Protein AF-A0AAV1YKN7-F1 (afdb_monomer_lite)

Sequence (79 aa):
MAITNIRLNFFIGFLCIALILASAPGSMGAPSRGKWHLCMGMNGCPDNNACIKYCKDQRFPDGGFCNPDQRGKCCCEYD

Foldseek 3Di:
DCVVVVVVVVVVVVVVVVVVVVPPPPPPDPPPPDFDKDFDPDVADPAQVVQQVVLVVVVQVRGWGQDVVVVRTTIGTDD

Structure (mmCIF, N/CA/C/O backbone):
data_AF-A0AAV1YKN7-F1
#
_entry.id   AF-A0AAV1YKN7-F1
#
loop_
_atom_site.group_PDB
_atom_site.id
_atom_site.type_symbol
_atom_site.label_atom_id
_atom_site.label_alt_id
_atom_site.label_comp_id
_atom_site.label_asym_id
_atom_site.label_entity_id
_atom_site.label_seq_id
_atom_site.pdbx_PDB_ins_code
_atom_site.Cartn_x
_atom_site.Cartn_y
_atom_site.Cartn_z
_atom_site.occupancy
_atom_site.B_iso_or_equiv
_atom_site.auth_seq_id
_atom_site.auth_comp_id
_atom_site.auth_asym_id
_atom_site.auth_atom_id
_atom_site.pdbx_PDB_model_num
ATOM 1 N N . MET A 1 1 ? -18.192 1.557 61.924 1.00 49.38 1 MET A N 1
ATOM 2 C CA . MET A 1 1 ? -17.306 2.126 60.881 1.00 49.38 1 MET A CA 1
ATOM 3 C C . MET A 1 1 ? -17.640 1.521 59.508 1.00 49.38 1 MET A C 1
ATOM 5 O O . MET A 1 1 ? -16.820 0.834 58.923 1.00 49.38 1 MET A O 1
ATOM 9 N N . ALA A 1 2 ? -18.865 1.724 59.003 1.00 47.41 2 ALA A N 1
ATOM 10 C CA . ALA A 1 2 ? -19.332 1.128 57.735 1.00 47.41 2 ALA A CA 1
ATOM 11 C C . ALA A 1 2 ? -19.485 2.159 56.596 1.00 47.41 2 ALA A C 1
ATOM 13 O O . ALA A 1 2 ? -19.500 1.807 55.423 1.00 47.41 2 ALA A O 1
ATOM 14 N N . ILE A 1 3 ? -19.542 3.449 56.941 1.00 52.81 3 ILE A N 1
ATOM 15 C CA . ILE A 1 3 ? -19.786 4.560 56.007 1.00 52.81 3 ILE A CA 1
ATOM 16 C C . ILE A 1 3 ? -18.538 4.857 55.151 1.00 52.81 3 ILE A C 1
ATOM 18 O O . ILE A 1 3 ? -18.650 5.281 54.004 1.00 52.81 3 ILE A O 1
ATOM 22 N N . THR A 1 4 ? -17.343 4.575 55.675 1.00 53.12 4 THR A N 1
ATOM 23 C CA . THR A 1 4 ? -16.061 4.711 54.964 1.00 53.12 4 THR A CA 1
ATOM 24 C C . THR A 1 4 ? -15.881 3.678 53.849 1.00 53.12 4 THR A C 1
ATOM 26 O O . THR A 1 4 ? -15.288 4.000 52.825 1.00 53.12 4 THR A O 1
ATOM 29 N N . ASN A 1 5 ? -16.443 2.472 53.999 1.00 53.31 5 ASN A N 1
ATOM 30 C CA . ASN A 1 5 ? -16.317 1.390 53.012 1.00 53.31 5 ASN A CA 1
ATOM 31 C C . ASN A 1 5 ? -17.129 1.651 51.732 1.00 53.31 5 ASN A C 1
ATOM 33 O O . ASN A 1 5 ? -16.664 1.381 50.629 1.00 53.31 5 ASN A O 1
ATOM 37 N N . ILE A 1 6 ? -18.319 2.247 51.862 1.00 56.00 6 ILE A N 1
ATOM 38 C CA . ILE A 1 6 ? -19.180 2.575 50.713 1.00 56.00 6 ILE A CA 1
ATOM 39 C C . ILE A 1 6 ? -18.531 3.659 49.843 1.00 56.00 6 ILE A C 1
ATOM 41 O O . ILE A 1 6 ? -18.592 3.596 48.616 1.00 56.00 6 ILE A O 1
ATOM 45 N N . ARG A 1 7 ? -17.855 4.634 50.470 1.00 57.34 7 ARG A N 1
ATOM 46 C CA . ARG A 1 7 ? -17.148 5.691 49.737 1.00 57.34 7 ARG A CA 1
ATOM 47 C C . ARG A 1 7 ? -15.946 5.150 48.969 1.00 57.34 7 ARG A C 1
ATOM 49 O O . ARG A 1 7 ? -15.757 5.545 47.826 1.00 57.34 7 ARG A O 1
ATOM 56 N N . LEU A 1 8 ? -15.184 4.219 49.549 1.00 58.91 8 LEU A N 1
ATOM 57 C CA . LEU A 1 8 ? -14.011 3.628 48.897 1.00 58.91 8 LEU A CA 1
ATOM 58 C C . LEU A 1 8 ? -14.381 2.870 47.610 1.00 58.91 8 LEU A C 1
ATOM 60 O O . LEU A 1 8 ? -13.744 3.055 46.576 1.00 58.91 8 LEU A O 1
ATOM 64 N N . ASN A 1 9 ? -15.462 2.086 47.654 1.00 59.78 9 ASN A N 1
ATOM 65 C CA . ASN A 1 9 ? -15.946 1.331 46.494 1.00 59.78 9 ASN A CA 1
ATOM 66 C C . ASN A 1 9 ? -16.427 2.248 45.361 1.00 59.78 9 ASN A C 1
ATOM 68 O O . ASN A 1 9 ? -16.225 1.938 44.187 1.00 59.78 9 ASN A O 1
ATOM 72 N N . PHE A 1 10 ? -17.014 3.400 45.700 1.00 61.88 10 PHE A N 1
ATOM 73 C CA . PHE A 1 10 ? -17.422 4.397 44.712 1.00 61.88 10 PHE A CA 1
ATOM 74 C C . PHE A 1 10 ? -16.213 5.028 44.000 1.00 61.88 10 PHE A C 1
ATOM 76 O O . PHE A 1 10 ? -16.226 5.185 42.780 1.00 61.88 10 PHE A O 1
ATOM 83 N N . PHE A 1 11 ? -15.138 5.326 44.740 1.00 62.91 11 PHE A N 1
ATOM 84 C CA . PHE A 1 11 ? -13.901 5.861 44.159 1.00 62.91 11 PHE A CA 1
ATOM 85 C C . PHE A 1 11 ? -13.192 4.856 43.245 1.00 62.91 11 PHE A C 1
ATOM 87 O O . PHE A 1 11 ? -12.726 5.240 42.173 1.00 62.91 11 PHE A O 1
ATOM 94 N N . ILE A 1 12 ? -13.153 3.575 43.626 1.00 67.75 12 ILE A N 1
ATOM 95 C CA . ILE A 1 12 ? -12.561 2.518 42.791 1.00 67.75 12 ILE A CA 1
ATOM 96 C C . ILE A 1 12 ? -13.355 2.349 41.488 1.00 67.75 12 ILE A C 1
ATOM 98 O O . ILE A 1 12 ? -12.758 2.288 40.415 1.00 67.75 12 ILE A O 1
ATOM 102 N N . GLY A 1 13 ? -14.691 2.358 41.555 1.00 67.69 13 GLY A N 1
ATOM 103 C CA . GLY A 1 13 ? -15.539 2.267 40.363 1.00 67.69 13 GLY A CA 1
ATOM 104 C C . GLY A 1 13 ? -15.314 3.416 39.374 1.00 67.69 13 GLY A C 1
ATOM 105 O O . GLY A 1 13 ? -15.205 3.186 38.169 1.00 67.69 13 GLY A O 1
ATOM 106 N N . PHE A 1 14 ? -15.173 4.647 39.873 1.00 69.00 14 PHE A N 1
ATOM 107 C CA . PHE A 1 14 ? -14.922 5.820 39.029 1.00 69.00 14 PHE A CA 1
ATOM 108 C C . PHE A 1 14 ? -13.540 5.774 38.355 1.00 69.00 14 PHE A C 1
ATOM 110 O O . PHE A 1 14 ? -13.405 6.123 37.181 1.00 69.00 14 PHE A O 1
ATOM 117 N N . LEU A 1 15 ? -12.524 5.281 39.073 1.00 71.06 15 LEU A N 1
ATOM 118 C CA . LEU A 1 15 ? -11.174 5.063 38.545 1.00 71.06 15 LEU A CA 1
ATOM 119 C C . LEU A 1 15 ? -11.160 4.044 37.398 1.00 71.06 15 LEU A C 1
ATOM 121 O O . LEU A 1 15 ? -10.500 4.278 36.387 1.00 71.06 15 LEU A O 1
ATOM 125 N N . CYS A 1 16 ? -11.922 2.952 37.511 1.00 71.25 16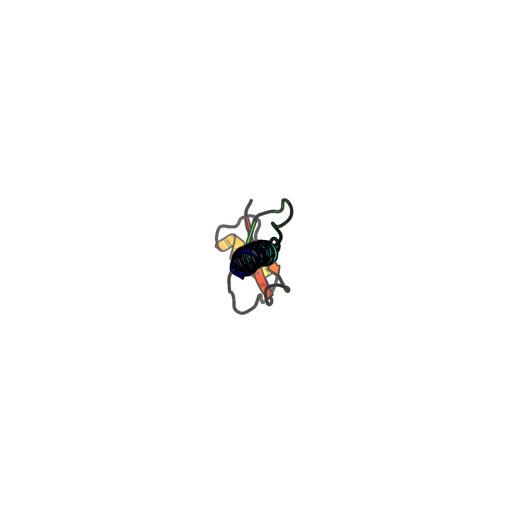 CYS A N 1
ATOM 126 C CA . CYS A 1 16 ? -12.027 1.951 36.447 1.00 71.25 16 CYS A CA 1
ATOM 127 C C . CYS A 1 16 ? -12.647 2.522 35.163 1.00 71.25 16 CYS A C 1
ATOM 129 O O . CYS A 1 16 ? -12.150 2.249 34.073 1.00 71.25 16 CYS A O 1
ATOM 131 N N . ILE A 1 17 ? -13.695 3.345 35.276 1.00 72.25 17 ILE A N 1
ATOM 132 C CA . ILE A 1 17 ? -14.355 3.960 34.111 1.00 72.25 17 ILE A 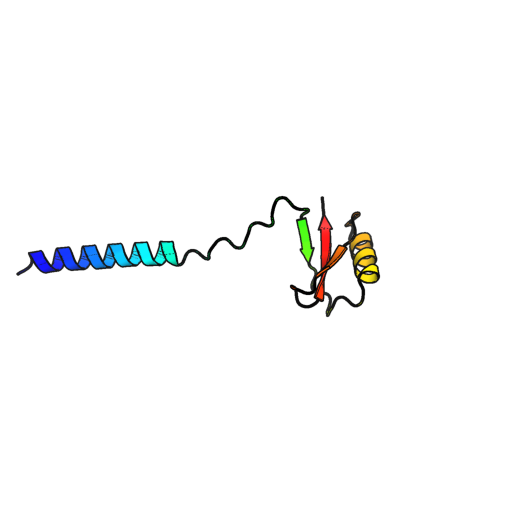CA 1
ATOM 133 C C . ILE A 1 17 ? -13.411 4.955 33.420 1.00 72.25 17 ILE A C 1
ATOM 135 O O . ILE A 1 17 ? -13.289 4.938 32.194 1.00 72.25 17 ILE A O 1
ATOM 139 N N . ALA A 1 18 ? -12.687 5.769 34.195 1.00 66.81 18 ALA A N 1
ATOM 140 C CA . ALA A 1 18 ? -11.684 6.691 33.661 1.00 66.81 18 ALA A CA 1
ATOM 141 C C . ALA A 1 18 ? -10.544 5.955 32.932 1.00 66.81 18 ALA A C 1
ATOM 143 O O . ALA A 1 18 ? -10.099 6.405 31.876 1.00 66.81 18 ALA A O 1
ATOM 144 N N . LEU A 1 19 ? -10.111 4.798 33.448 1.00 65.31 19 LEU A N 1
ATOM 145 C CA . LEU A 1 19 ? -9.080 3.977 32.813 1.00 65.31 19 LEU A CA 1
ATOM 146 C C . LEU A 1 19 ? -9.545 3.404 31.464 1.00 65.31 19 LEU A C 1
ATOM 148 O O . LEU A 1 19 ? -8.764 3.367 30.517 1.00 65.31 19 LEU A O 1
ATOM 152 N N . ILE A 1 20 ? -10.813 2.993 31.350 1.00 64.75 20 ILE A N 1
ATOM 153 C CA . ILE A 1 20 ? -11.390 2.493 30.088 1.00 64.75 20 ILE A CA 1
ATOM 154 C C . ILE A 1 20 ? -11.502 3.621 29.049 1.00 64.75 20 ILE A C 1
ATOM 156 O O . ILE A 1 20 ? -11.147 3.428 27.890 1.00 64.75 20 ILE A O 1
ATOM 160 N N . LEU A 1 21 ? -11.924 4.821 29.458 1.00 60.53 21 LEU A N 1
ATOM 161 C CA . LEU A 1 21 ? -11.994 5.989 28.566 1.00 60.53 21 LEU A CA 1
ATOM 162 C C . LEU A 1 21 ? -10.608 6.448 28.087 1.00 60.53 21 LEU A C 1
ATOM 164 O O . LEU A 1 21 ? -10.461 6.837 26.932 1.00 60.53 21 LEU A O 1
ATOM 168 N N . ALA A 1 22 ? -9.590 6.374 28.949 1.00 59.38 22 ALA A N 1
ATOM 169 C CA . ALA A 1 22 ? -8.210 6.716 28.599 1.00 59.38 22 ALA A CA 1
ATOM 170 C C . ALA A 1 22 ? -7.492 5.624 27.785 1.00 59.38 22 ALA A C 1
ATOM 172 O O . ALA A 1 22 ? -6.533 5.921 27.079 1.00 59.38 22 ALA A O 1
ATOM 173 N N . SER A 1 23 ? -7.938 4.367 27.880 1.00 58.94 23 SER A N 1
ATOM 174 C CA . SER A 1 23 ? -7.391 3.241 27.110 1.00 58.94 23 SER A CA 1
ATOM 175 C C . SER A 1 23 ? -8.121 2.993 25.793 1.00 58.94 23 SER A C 1
ATOM 177 O O . SER A 1 23 ? -7.745 2.069 25.069 1.00 58.94 23 SER A O 1
ATOM 179 N N . ALA A 1 24 ? -9.110 3.826 25.440 1.00 53.12 24 ALA A N 1
ATOM 180 C CA . ALA A 1 24 ? -9.580 3.901 24.068 1.00 53.12 24 ALA A CA 1
ATOM 181 C C . ALA A 1 24 ? -8.343 4.142 23.185 1.00 53.12 24 ALA A C 1
ATOM 183 O O . ALA A 1 24 ? -7.678 5.166 23.370 1.00 53.12 24 ALA A O 1
ATOM 184 N N . PRO A 1 25 ? -7.981 3.205 22.284 1.00 52.25 25 PRO A N 1
ATOM 185 C CA . PRO A 1 25 ? -6.848 3.389 21.399 1.00 52.25 25 PRO A CA 1
ATOM 186 C C . PRO A 1 25 ? -7.094 4.702 20.677 1.00 52.25 25 PRO A C 1
ATOM 188 O O . PRO A 1 25 ? -8.093 4.833 19.964 1.00 52.25 25 PRO A O 1
ATOM 191 N N . GLY A 1 26 ? -6.246 5.693 20.964 1.00 48.62 26 GLY A N 1
ATOM 192 C CA . GLY A 1 26 ? -6.335 7.007 20.359 1.00 48.62 26 GLY A CA 1
ATOM 193 C C . GLY A 1 26 ? -6.512 6.801 18.871 1.00 48.62 26 GLY A C 1
ATOM 194 O O . GLY A 1 26 ? -5.695 6.107 18.271 1.00 48.62 26 GLY A O 1
ATOM 195 N N . SER A 1 27 ? -7.642 7.308 18.366 1.00 50.28 27 SER A N 1
ATOM 196 C CA . SER A 1 27 ? -7.995 7.468 16.960 1.00 50.28 27 SER A CA 1
ATOM 197 C C . SER A 1 27 ? -6.853 7.013 16.058 1.00 50.28 27 SER A C 1
ATOM 199 O O . SER A 1 27 ? -5.915 7.777 15.819 1.00 50.28 27 SER A O 1
ATOM 201 N N . MET A 1 28 ? -6.878 5.741 15.633 1.00 46.59 28 MET A N 1
ATOM 202 C CA . MET A 1 28 ? -6.074 5.321 14.492 1.00 46.59 28 MET A CA 1
ATOM 203 C C . MET A 1 28 ? -6.499 6.268 13.387 1.00 46.59 28 MET A C 1
ATOM 205 O O . MET A 1 28 ? -7.646 6.192 12.949 1.00 46.59 28 MET A O 1
ATOM 209 N N . GLY A 1 29 ? -5.632 7.244 13.098 1.00 46.44 29 GLY A N 1
ATOM 210 C CA . GLY A 1 29 ? -5.974 8.428 12.333 1.00 46.44 29 GLY A CA 1
ATOM 211 C C . GLY A 1 29 ? -6.797 8.019 11.131 1.00 46.44 29 GLY A C 1
ATOM 212 O O . GLY A 1 29 ? -6.306 7.289 10.274 1.00 46.44 29 GLY A O 1
ATOM 213 N N . ALA A 1 30 ? -8.062 8.439 11.106 1.00 49.25 30 ALA A N 1
ATOM 214 C CA . ALA A 1 30 ? -8.845 8.368 9.891 1.00 49.25 30 ALA A CA 1
ATOM 215 C C . ALA A 1 30 ? -8.002 9.086 8.828 1.00 49.25 30 ALA A C 1
ATOM 217 O O . ALA A 1 30 ? -7.692 10.266 9.036 1.00 49.25 30 ALA A O 1
ATOM 218 N N . PRO A 1 31 ? -7.540 8.405 7.763 1.00 50.25 31 PRO A N 1
ATOM 219 C CA . PRO A 1 31 ? -6.753 9.080 6.752 1.00 50.25 31 PRO A CA 1
ATOM 220 C C . PRO A 1 31 ? -7.589 10.248 6.222 1.00 50.25 31 PRO A C 1
ATOM 222 O O . PRO A 1 31 ? -8.747 10.086 5.834 1.00 50.25 31 PRO A O 1
ATOM 225 N N . SER A 1 32 ? -7.014 11.449 6.313 1.00 47.91 32 SER A N 1
ATOM 226 C CA . SER A 1 32 ? -7.584 12.708 5.838 1.00 47.91 32 SER A CA 1
ATOM 227 C C . SER A 1 32 ? -8.167 12.536 4.443 1.00 47.91 32 SER A C 1
ATOM 229 O O . SER A 1 32 ? -7.382 12.460 3.511 1.00 47.91 32 SER A O 1
ATOM 231 N N . ARG A 1 33 ? -9.504 12.513 4.300 1.00 55.19 33 ARG A N 1
ATOM 232 C CA . ARG A 1 33 ? -10.260 12.773 3.049 1.00 55.19 33 ARG A CA 1
ATOM 233 C C . ARG A 1 33 ? -9.526 12.389 1.744 1.00 55.19 33 ARG A C 1
ATOM 235 O O . ARG A 1 33 ? -9.445 13.199 0.824 1.00 55.19 33 ARG A O 1
ATOM 242 N N . GLY A 1 34 ? -8.942 11.201 1.682 1.00 53.50 34 GLY A N 1
ATOM 243 C CA . GLY A 1 34 ? -7.939 10.857 0.681 1.00 53.50 34 GLY A CA 1
ATOM 244 C C . GLY A 1 34 ? -8.253 9.484 0.145 1.00 53.50 34 GLY A C 1
ATOM 245 O O . GLY A 1 34 ? -8.645 8.620 0.929 1.00 53.50 34 GLY A O 1
ATOM 246 N N . LYS A 1 35 ? -8.136 9.335 -1.177 1.00 64.19 35 LYS A N 1
ATOM 247 C CA . LYS A 1 35 ? -8.395 8.106 -1.926 1.00 64.19 35 LYS A CA 1
ATOM 248 C C . LYS A 1 35 ? -8.050 6.880 -1.101 1.00 64.19 35 LYS A C 1
ATOM 250 O O . LYS A 1 35 ? -6.966 6.775 -0.505 1.00 64.19 35 LYS A O 1
ATOM 255 N N . TRP A 1 36 ? -9.008 5.978 -1.020 1.00 71.62 36 TRP A N 1
ATOM 256 C CA . TRP A 1 36 ? -8.764 4.770 -0.286 1.00 71.62 36 TRP A CA 1
ATOM 257 C C . TRP A 1 36 ? -7.684 3.966 -1.002 1.00 71.62 36 TRP A C 1
ATOM 259 O O . TRP A 1 36 ? -7.591 3.956 -2.225 1.00 71.62 36 TRP A O 1
ATOM 269 N N . HIS A 1 37 ? -6.847 3.287 -0.234 1.00 80.75 37 HIS A N 1
ATOM 270 C CA . HIS A 1 37 ? -5.769 2.499 -0.799 1.00 80.75 37 HIS A CA 1
ATOM 271 C C . HIS A 1 37 ? -5.710 1.127 -0.144 1.00 80.75 37 HIS A C 1
ATOM 273 O O . HIS A 1 37 ? -5.803 0.990 1.078 1.00 80.75 37 HIS A O 1
ATOM 279 N N . LEU A 1 38 ? -5.551 0.098 -0.971 1.00 83.75 38 LEU A N 1
ATOM 280 C CA . LEU A 1 38 ? -5.379 -1.280 -0.547 1.00 83.75 38 LEU A CA 1
ATOM 281 C C . LEU A 1 38 ? -3.905 -1.664 -0.653 1.00 83.75 38 LEU A C 1
ATOM 283 O O . LEU A 1 38 ? -3.375 -1.861 -1.745 1.00 83.75 38 LEU A O 1
ATOM 287 N N . CYS A 1 39 ? -3.244 -1.808 0.492 1.00 83.69 39 CYS A N 1
ATOM 288 C CA . CYS A 1 39 ? -1.855 -2.245 0.546 1.00 83.69 39 CYS A CA 1
ATOM 289 C C . CYS A 1 39 ? -1.755 -3.769 0.605 1.00 83.69 39 CYS A C 1
ATOM 291 O O . CYS A 1 39 ? -2.002 -4.389 1.643 1.00 83.69 39 CYS A O 1
ATOM 293 N N . MET A 1 40 ? -1.379 -4.376 -0.520 1.00 76.50 40 MET A N 1
ATOM 294 C CA . MET A 1 40 ? -1.219 -5.822 -0.639 1.00 76.50 40 MET A CA 1
ATOM 295 C C . MET A 1 40 ? 0.184 -6.254 -0.202 1.00 76.50 40 MET A C 1
ATOM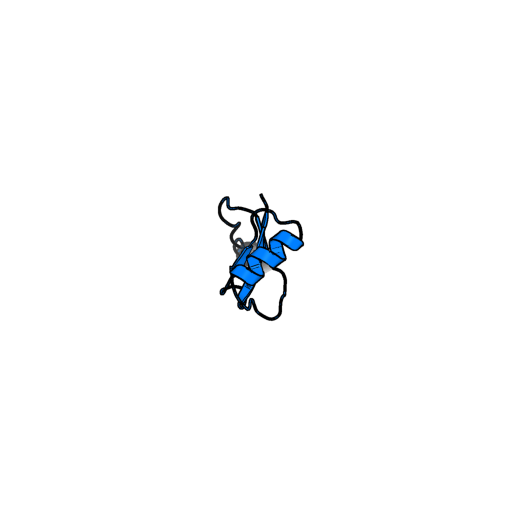 297 O O . MET A 1 40 ? 1.188 -5.584 -0.451 1.00 76.50 40 MET A O 1
ATOM 301 N N . GLY A 1 41 ? 0.249 -7.394 0.488 1.00 63.25 41 GLY A N 1
ATOM 302 C CA . GLY A 1 41 ? 1.481 -7.983 1.011 1.00 63.25 41 GLY A CA 1
ATOM 303 C C . GLY A 1 41 ? 2.335 -8.650 -0.065 1.00 63.25 41 GLY A C 1
ATOM 304 O O . GLY A 1 41 ? 2.640 -9.831 0.060 1.00 63.25 41 GLY A O 1
ATOM 305 N N . MET A 1 42 ? 2.723 -7.921 -1.114 1.00 63.19 42 MET A N 1
ATOM 306 C CA . MET A 1 42 ? 3.880 -8.331 -1.914 1.00 63.19 42 MET A CA 1
ATOM 307 C C . MET A 1 42 ? 5.127 -8.245 -1.024 1.00 63.19 42 MET A C 1
ATOM 309 O O . MET A 1 42 ? 5.248 -7.316 -0.224 1.00 63.19 42 MET A O 1
ATOM 313 N N . ASN A 1 43 ? 6.013 -9.242 -1.118 1.00 63.41 43 ASN A N 1
ATOM 314 C CA . ASN A 1 43 ? 7.265 -9.348 -0.356 1.00 63.41 43 ASN A CA 1
ATOM 315 C C . ASN A 1 43 ? 8.243 -8.225 -0.736 1.00 63.41 43 ASN A C 1
ATOM 317 O O . ASN A 1 43 ? 9.232 -8.453 -1.429 1.00 63.41 43 ASN A O 1
ATOM 321 N N . GLY A 1 44 ? 7.943 -7.009 -0.288 1.00 65.62 44 GLY A N 1
ATOM 322 C CA . GLY A 1 44 ? 8.589 -5.798 -0.762 1.00 65.62 44 GLY A CA 1
ATOM 323 C C . GLY A 1 44 ? 8.027 -5.342 -2.109 1.00 65.62 44 GLY A C 1
ATOM 324 O O . GLY A 1 44 ? 7.618 -6.128 -2.963 1.00 65.62 44 GLY A O 1
ATOM 325 N N . CYS A 1 45 ? 7.988 -4.031 -2.275 1.00 78.06 45 CYS A N 1
ATOM 326 C CA . CYS A 1 45 ? 7.605 -3.339 -3.482 1.00 78.06 45 CYS A CA 1
ATOM 327 C C . CYS A 1 45 ? 8.898 -3.109 -4.267 1.00 78.06 45 CYS A C 1
ATOM 329 O O . CYS A 1 45 ? 9.722 -2.302 -3.834 1.00 78.06 45 CYS A O 1
ATOM 331 N N . PRO A 1 46 ? 9.134 -3.871 -5.350 1.00 74.38 46 PRO A N 1
ATOM 332 C CA . PRO A 1 46 ? 10.419 -3.846 -6.039 1.00 74.38 46 PRO A CA 1
ATOM 333 C C . PRO A 1 46 ? 10.653 -2.507 -6.743 1.00 74.38 46 PRO A C 1
ATOM 335 O O . PRO A 1 46 ? 11.788 -2.054 -6.822 1.00 74.38 46 PRO A O 1
ATOM 338 N N . ASP A 1 47 ? 9.580 -1.889 -7.245 1.00 84.12 47 ASP A N 1
ATOM 339 C CA . ASP A 1 47 ? 9.598 -0.600 -7.925 1.00 84.12 47 ASP A CA 1
ATOM 340 C C . ASP A 1 47 ? 8.177 -0.005 -7.987 1.00 84.12 47 ASP A C 1
ATOM 342 O O . ASP A 1 47 ? 7.186 -0.745 -8.054 1.00 84.12 47 ASP A O 1
ATOM 346 N N . ASN A 1 48 ? 8.069 1.328 -8.010 1.00 85.12 48 ASN A N 1
ATOM 347 C CA . ASN A 1 48 ? 6.782 2.019 -8.134 1.00 85.12 48 ASN A CA 1
ATOM 348 C C . ASN A 1 48 ? 6.059 1.667 -9.443 1.00 85.12 48 ASN A C 1
ATOM 350 O O . ASN A 1 48 ? 4.857 1.412 -9.411 1.00 85.12 48 ASN A O 1
ATOM 354 N N . ASN A 1 49 ? 6.754 1.570 -10.583 1.00 88.56 49 ASN A N 1
ATOM 355 C CA . ASN A 1 49 ? 6.126 1.183 -11.853 1.00 88.56 49 ASN A CA 1
ATOM 356 C C . ASN A 1 49 ? 5.591 -0.248 -11.813 1.00 88.56 49 ASN A C 1
ATOM 358 O O . ASN A 1 49 ? 4.527 -0.525 -12.373 1.00 88.56 49 ASN A O 1
ATOM 362 N N . ALA A 1 50 ? 6.311 -1.160 -11.156 1.00 87.06 50 ALA A N 1
ATOM 363 C CA . ALA A 1 50 ? 5.847 -2.531 -10.981 1.00 87.06 50 ALA A CA 1
ATOM 364 C C . ALA A 1 50 ? 4.560 -2.569 -10.142 1.00 87.06 50 ALA A C 1
ATOM 366 O O . ALA A 1 50 ? 3.624 -3.285 -10.498 1.00 87.06 50 ALA A O 1
ATOM 367 N N . CYS A 1 51 ? 4.483 -1.748 -9.090 1.00 87.88 51 CYS A N 1
ATOM 3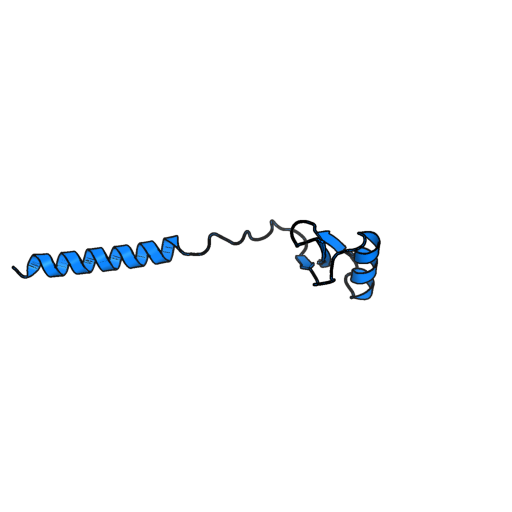68 C CA . CYS A 1 51 ? 3.280 -1.594 -8.276 1.00 87.88 51 CYS A CA 1
ATOM 369 C C . CYS A 1 51 ? 2.109 -0.994 -9.066 1.00 87.88 51 CYS A C 1
ATOM 371 O O . CYS A 1 51 ? 1.025 -1.570 -9.066 1.00 87.88 51 CYS A O 1
ATOM 373 N N . ILE A 1 52 ? 2.331 0.087 -9.823 1.00 89.25 52 ILE A N 1
ATOM 374 C CA . ILE A 1 52 ? 1.304 0.699 -10.684 1.00 89.25 52 ILE A CA 1
ATOM 375 C C . ILE A 1 52 ? 0.726 -0.335 -11.652 1.00 89.25 52 ILE A C 1
ATOM 377 O O . ILE A 1 52 ? -0.493 -0.446 -11.785 1.00 89.25 52 ILE A O 1
ATOM 381 N N . LYS A 1 53 ? 1.592 -1.101 -12.327 1.00 89.94 53 LYS A N 1
ATOM 382 C CA . LYS A 1 53 ? 1.162 -2.125 -13.284 1.00 89.94 53 LYS A CA 1
ATOM 383 C C . LYS A 1 53 ? 0.379 -3.241 -12.594 1.00 89.94 53 LYS A C 1
ATOM 385 O O . LYS A 1 53 ? -0.704 -3.583 -13.053 1.00 89.94 53 LYS A O 1
ATOM 390 N N . TYR A 1 54 ? 0.891 -3.748 -11.473 1.00 87.50 54 TYR A N 1
ATOM 391 C CA . TYR A 1 54 ? 0.210 -4.762 -10.674 1.00 87.50 54 TYR A CA 1
ATOM 392 C C . TYR A 1 54 ? -1.188 -4.304 -10.242 1.00 87.50 54 TYR A C 1
ATOM 394 O O . TYR A 1 54 ? -2.159 -5.031 -10.423 1.00 87.50 54 TYR A O 1
ATOM 402 N N . CYS A 1 55 ? -1.314 -3.081 -9.734 1.00 88.25 55 CYS A N 1
ATOM 403 C CA . CYS A 1 55 ? -2.596 -2.525 -9.321 1.00 88.25 55 CYS A CA 1
ATOM 404 C C . CYS A 1 55 ? -3.571 -2.392 -10.498 1.00 88.25 55 CYS A C 1
ATOM 406 O O . CYS A 1 55 ? -4.727 -2.802 -10.383 1.00 88.25 55 CYS A O 1
ATOM 408 N N . LYS A 1 56 ? -3.101 -1.933 -11.664 1.00 89.56 56 LYS A N 1
ATOM 409 C CA . LYS A 1 56 ? -3.921 -1.884 -12.884 1.00 89.56 56 LYS A CA 1
ATOM 410 C C . LYS A 1 56 ? -4.404 -3.269 -13.320 1.00 89.56 56 LYS A C 1
ATOM 412 O O . LYS A 1 56 ? -5.582 -3.420 -13.639 1.00 89.56 56 LYS A O 1
ATOM 417 N N . ASP A 1 57 ? -3.543 -4.284 -13.248 1.00 89.06 57 ASP A N 1
ATOM 418 C CA . ASP A 1 57 ? -3.909 -5.679 -13.536 1.00 89.06 57 ASP A CA 1
ATOM 419 C C . ASP A 1 57 ? -4.938 -6.225 -12.520 1.00 89.06 57 ASP A C 1
ATOM 421 O O . ASP A 1 57 ? -5.812 -7.019 -12.872 1.00 89.06 57 ASP A O 1
ATOM 425 N N . GLN A 1 58 ? -4.891 -5.755 -11.269 1.00 85.94 58 GLN A N 1
ATOM 426 C CA . GLN A 1 58 ? -5.829 -6.093 -10.189 1.00 85.94 58 GLN A CA 1
ATOM 427 C C . GLN A 1 58 ? -7.122 -5.252 -10.197 1.00 85.94 58 GLN A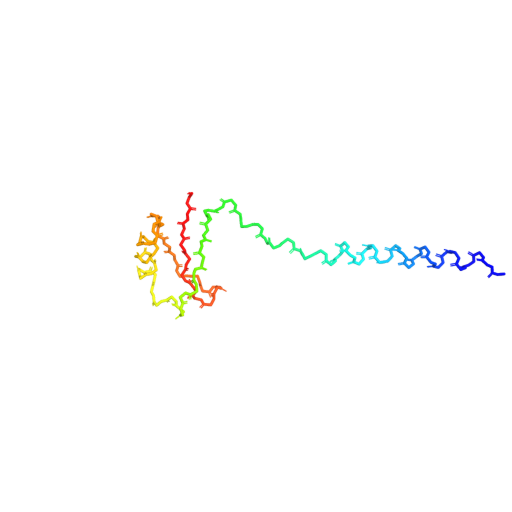 C 1
ATOM 429 O O . GLN A 1 58 ? -7.884 -5.298 -9.232 1.00 85.94 58 GLN A O 1
ATOM 434 N N . ARG A 1 59 ? -7.415 -4.536 -11.295 1.00 87.06 59 ARG A N 1
ATOM 435 C CA . ARG A 1 59 ? -8.610 -3.683 -11.483 1.00 87.06 59 ARG A CA 1
ATOM 436 C C . ARG A 1 59 ? -8.625 -2.389 -10.661 1.00 87.06 59 ARG A C 1
ATOM 438 O O . ARG A 1 59 ? -9.695 -1.833 -10.434 1.00 87.06 59 ARG A O 1
ATOM 445 N N . PHE A 1 60 ? -7.458 -1.876 -10.283 1.00 87.25 60 PHE A N 1
ATOM 446 C CA . PHE A 1 60 ? -7.302 -0.533 -9.722 1.00 87.25 60 PHE A CA 1
ATOM 447 C C . PHE A 1 60 ? -6.838 0.425 -10.836 1.00 87.25 60 PHE A C 1
ATOM 449 O O . PHE A 1 60 ? -5.648 0.442 -11.166 1.00 87.25 60 PHE A O 1
ATOM 456 N N . PRO A 1 61 ? -7.746 1.186 -11.480 1.00 84.88 61 PRO A N 1
ATOM 457 C CA . PRO A 1 61 ? -7.424 1.980 -12.672 1.00 84.88 61 PRO A CA 1
ATOM 458 C C . PRO A 1 61 ? -6.426 3.112 -12.389 1.00 84.88 61 PRO A C 1
ATOM 460 O O . PRO A 1 61 ? -5.587 3.418 -13.242 1.00 84.88 61 PRO A O 1
ATOM 463 N N . ASP A 1 62 ? -6.469 3.660 -11.175 1.00 86.31 62 ASP A N 1
ATOM 464 C CA . ASP A 1 62 ? -5.552 4.694 -10.689 1.00 86.31 62 ASP A CA 1
ATOM 465 C C . ASP A 1 62 ? -4.131 4.151 -10.449 1.00 86.31 62 ASP A C 1
ATOM 467 O O . ASP A 1 62 ? -3.163 4.907 -10.403 1.00 86.31 62 ASP A O 1
ATOM 471 N N . GLY A 1 63 ? -3.966 2.825 -10.406 1.00 88.75 63 GLY A N 1
ATOM 472 C CA . GLY A 1 63 ? -2.688 2.183 -10.138 1.00 88.75 63 GLY A CA 1
ATOM 473 C C . GLY A 1 63 ? -2.383 2.143 -8.645 1.00 88.75 63 GLY A C 1
ATOM 474 O O . GLY A 1 63 ? -3.233 1.764 -7.842 1.00 88.75 63 GLY A O 1
ATOM 475 N N . GLY A 1 64 ? -1.140 2.441 -8.278 1.00 88.38 64 GLY A N 1
ATOM 476 C CA . GLY A 1 64 ? -0.688 2.356 -6.896 1.00 88.38 64 GLY A CA 1
ATOM 477 C C . GLY A 1 64 ? 0.736 2.850 -6.693 1.00 88.38 64 GLY A C 1
ATOM 478 O O . GLY A 1 64 ? 1.408 3.252 -7.637 1.00 88.38 64 GLY A O 1
ATOM 479 N N . PHE A 1 65 ? 1.212 2.803 -5.455 1.00 8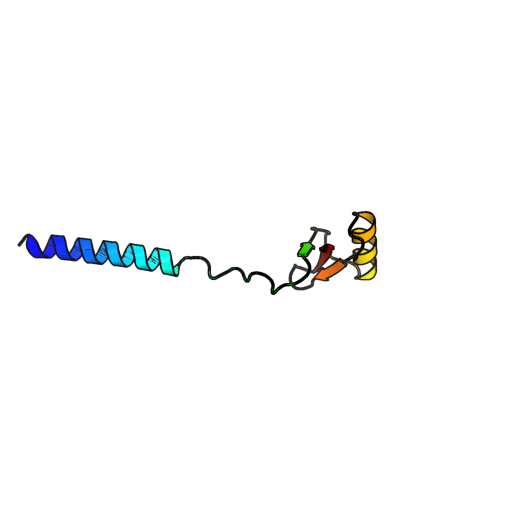7.25 65 PHE A N 1
ATOM 480 C CA . PHE A 1 65 ? 2.541 3.268 -5.070 1.00 87.25 65 PHE A CA 1
ATOM 481 C C . PHE A 1 65 ? 3.177 2.353 -4.020 1.00 87.25 65 PHE A C 1
ATOM 483 O O . PHE A 1 65 ? 2.493 1.707 -3.224 1.00 87.25 65 PHE A O 1
ATOM 490 N N . CYS A 1 66 ? 4.506 2.300 -3.993 1.00 86.56 66 CYS A N 1
ATOM 491 C CA . CYS A 1 66 ? 5.250 1.670 -2.914 1.00 86.56 66 CYS A CA 1
ATOM 492 C C . CYS A 1 66 ? 5.202 2.568 -1.677 1.00 86.56 66 CYS A C 1
ATOM 494 O O . CYS A 1 66 ? 5.724 3.683 -1.692 1.00 86.56 66 CYS A O 1
ATOM 496 N N . ASN A 1 67 ? 4.619 2.071 -0.589 1.00 82.50 67 ASN A N 1
ATOM 497 C CA . ASN A 1 67 ? 4.590 2.778 0.681 1.00 82.50 67 ASN A CA 1
ATOM 498 C C . ASN A 1 67 ? 5.736 2.289 1.594 1.00 82.50 67 ASN A C 1
ATOM 500 O O . ASN A 1 67 ? 5.673 1.152 2.089 1.00 82.50 67 ASN A O 1
ATOM 504 N N . PRO A 1 68 ? 6.774 3.114 1.844 1.00 78.50 68 PRO A N 1
ATOM 505 C CA . PRO A 1 68 ? 7.885 2.742 2.719 1.00 78.50 68 PRO A CA 1
ATOM 506 C C . PRO A 1 68 ? 7.440 2.520 4.172 1.00 78.50 68 PRO A C 1
ATOM 508 O O . PRO A 1 68 ? 7.945 1.600 4.819 1.00 78.50 68 PRO A O 1
ATOM 511 N N . ASP A 1 69 ? 6.432 3.253 4.653 1.00 79.44 69 ASP A N 1
ATOM 512 C CA . ASP A 1 69 ? 5.921 3.145 6.027 1.00 79.44 69 ASP A CA 1
ATOM 513 C C . ASP A 1 69 ? 5.268 1.783 6.292 1.00 79.44 69 ASP A C 1
ATOM 515 O O . ASP A 1 69 ? 5.261 1.274 7.414 1.00 79.44 69 ASP A O 1
ATOM 519 N N . GLN A 1 70 ? 4.778 1.127 5.237 1.00 74.56 70 GLN A N 1
ATOM 520 C CA . GLN A 1 70 ? 4.201 -0.211 5.313 1.00 74.56 70 GLN A CA 1
ATOM 521 C C . GLN A 1 70 ? 5.204 -1.326 4.997 1.00 74.56 70 GLN A C 1
ATOM 523 O O . GLN A 1 70 ? 4.820 -2.365 4.460 1.00 74.56 70 GLN A O 1
ATOM 528 N N . ARG A 1 71 ? 6.480 -1.147 5.363 1.00 75.56 71 ARG A N 1
ATOM 529 C CA . ARG A 1 71 ? 7.581 -2.088 5.062 1.00 75.56 71 ARG A CA 1
ATOM 530 C C . ARG A 1 71 ? 7.823 -2.245 3.559 1.00 75.56 71 ARG A C 1
ATOM 532 O O . ARG A 1 71 ? 8.142 -3.336 3.089 1.00 75.56 71 ARG A O 1
ATOM 539 N N . GLY A 1 72 ? 7.624 -1.159 2.813 1.00 79.12 72 GLY A N 1
ATOM 540 C CA . GLY A 1 72 ? 7.714 -1.168 1.360 1.00 79.12 72 GLY A CA 1
ATOM 541 C C . GLY A 1 72 ? 6.643 -2.050 0.730 1.00 79.12 72 GLY A C 1
ATOM 542 O O . GLY A 1 72 ? 6.972 -2.834 -0.143 1.00 79.12 72 GLY A O 1
ATOM 543 N N . LYS A 1 73 ? 5.383 -1.994 1.174 1.00 85.81 73 LYS A N 1
ATOM 544 C CA . LYS A 1 73 ? 4.280 -2.694 0.489 1.00 85.81 73 LYS A CA 1
ATOM 545 C C . LYS A 1 73 ? 3.795 -1.895 -0.716 1.00 85.81 73 LYS A C 1
ATOM 547 O O . LYS A 1 73 ? 3.906 -0.673 -0.739 1.00 85.81 73 LYS A O 1
ATOM 552 N N . CYS A 1 74 ? 3.228 -2.592 -1.693 1.00 86.50 74 CYS A N 1
ATOM 553 C CA . CYS A 1 74 ? 2.527 -1.965 -2.808 1.00 86.50 74 CYS A CA 1
ATOM 554 C C . CYS A 1 74 ? 1.090 -1.620 -2.386 1.00 86.50 74 CYS A C 1
ATOM 556 O O . CYS A 1 74 ? 0.357 -2.501 -1.932 1.00 86.50 74 CYS A O 1
ATOM 558 N N . CYS A 1 75 ? 0.707 -0.351 -2.517 1.00 87.88 75 CYS A N 1
ATOM 559 C CA . CYS A 1 75 ? -0.599 0.192 -2.156 1.00 87.88 75 CYS A CA 1
ATOM 560 C C . CYS A 1 75 ? -1.351 0.643 -3.404 1.00 87.88 75 CYS A C 1
ATOM 562 O O . CYS A 1 75 ? -0.939 1.600 -4.048 1.00 87.88 75 CYS A O 1
ATOM 564 N N . CYS A 1 76 ? -2.443 -0.045 -3.735 1.00 88.25 76 CYS A N 1
ATOM 565 C CA . CYS A 1 76 ? -3.285 0.276 -4.882 1.00 88.25 76 CYS A CA 1
ATOM 566 C C . CYS A 1 76 ? -4.348 1.299 -4.507 1.00 88.25 76 CYS A C 1
ATOM 568 O O . CYS A 1 76 ? -5.047 1.100 -3.518 1.00 88.25 76 CYS A O 1
ATOM 570 N N . GLU A 1 77 ? -4.481 2.362 -5.289 1.00 86.56 77 GLU A N 1
ATOM 571 C CA . GLU A 1 77 ? -5.472 3.412 -5.060 1.00 86.56 77 GLU A CA 1
ATOM 572 C C . GLU A 1 77 ? -6.825 3.015 -5.659 1.00 86.56 77 GLU A C 1
ATOM 574 O O . GLU A 1 77 ? -6.899 2.477 -6.768 1.00 86.56 77 GLU A O 1
ATOM 579 N N . TYR A 1 78 ? -7.896 3.275 -4.912 1.00 77.00 78 TYR A N 1
ATOM 580 C CA . TYR A 1 78 ? -9.266 3.205 -5.392 1.00 77.00 78 TYR A CA 1
ATOM 581 C C . TYR A 1 78 ? -10.002 4.512 -5.076 1.00 77.00 78 TYR A C 1
ATOM 583 O O . TYR A 1 78 ? -9.916 5.041 -3.962 1.00 77.00 78 TYR A O 1
ATOM 591 N N . ASP A 1 79 ? -10.693 5.026 -6.090 1.00 62.69 79 ASP A N 1
ATOM 592 C CA . ASP A 1 79 ? -11.699 6.087 -5.978 1.00 62.69 79 ASP A CA 1
ATOM 593 C C . ASP A 1 79 ? -13.074 5.453 -5.713 1.00 62.69 79 ASP A C 1
ATOM 595 O O . ASP A 1 79 ? -13.423 4.487 -6.437 1.00 62.69 79 ASP A O 1
#

Secondary structure (DSSP, 8-state):
--HHHHHHHHHHHHHHHHHHHHTS-------TT--EEEEE--SS---HHHHHHHHHHTT-TT-EEEEGGGTSEEEEEE-

Organism: Lupinus luteus (NCBI:txid3873)

InterPro domains:
  IPR010851 Defensin-like protein [PF25052] (14-76)

Radius of gyration: 23.95 Å; chains: 1; bounding box: 30×22×74 Å

pLDDT: mean 71.17, std 14.27, range [46.44, 89.94]